Protein AF-A0A060C3B7-F1 (afdb_monomer)

Radius of gyration: 15.23 Å; Cα contacts (8 Å, |Δi|>4): 69; chains: 1; bounding box: 36×21×40 Å

Foldseek 3Di:
DDDDAADDPDDDDPDDADPVNVCVVVVHDDDDQPLADQPDPDGDVVSVVVLVVRVVVDPDDDQDFFHHNVQRPPPDDHPDPDGDPSSVSRVD

Sequence (92 aa):
MRYQGAGSSLINPPKAVTPKDAFDNRGIYYTYERGFRCFYSERDIKLEKAALSAAEKADTILFFGGLSDFEESEGFDREHMRMGEKSNLIAG

pLDDT: mean 88.82, std 7.72, range [58.81, 97.75]

Secondary structure (DSSP, 8-state):
---S-SSS-----S----HHHHHHHTT--------S-SS-SS--HHHHHHHHHHHTT-SS--------TTTT-TT---S--SPPHHHHHHH-

Mean predicted aligned error: 4.58 Å

Structure (mmCIF, N/CA/C/O backbone):
data_AF-A0A060C3B7-F1
#
_entry.id   AF-A0A060C3B7-F1
#
loop_
_atom_site.group_PDB
_atom_site.id
_atom_site.type_symbol
_atom_site.label_atom_id
_atom_site.label_alt_id
_atom_site.label_comp_id
_atom_site.label_asym_id
_atom_site.label_entity_id
_atom_site.label_seq_id
_atom_site.pdbx_PDB_ins_code
_atom_site.Cartn_x
_atom_site.Cartn_y
_atom_site.Cartn_z
_atom_site.occupancy
_atom_site.B_iso_or_equiv
_atom_site.auth_seq_id
_atom_site.auth_comp_id
_atom_site.auth_asym_id
_atom_site.auth_atom_id
_atom_site.pdbx_PDB_model_num
ATOM 1 N N . MET A 1 1 ? -2.102 1.596 -4.234 1.00 78.31 1 MET A N 1
ATOM 2 C CA . MET A 1 1 ? -2.079 0.184 -4.665 1.00 78.31 1 MET A CA 1
ATOM 3 C C . MET A 1 1 ? -1.841 0.165 -6.157 1.00 78.31 1 MET A C 1
ATOM 5 O O . MET A 1 1 ? -2.486 0.932 -6.864 1.00 78.31 1 MET A O 1
ATOM 9 N N . ARG A 1 2 ? -0.885 -0.637 -6.610 1.00 85.31 2 ARG A N 1
ATOM 10 C CA . ARG A 1 2 ? -0.569 -0.767 -8.028 1.00 85.31 2 ARG A CA 1
ATOM 11 C C . ARG A 1 2 ? -1.463 -1.850 -8.634 1.00 85.31 2 ARG A C 1
ATOM 13 O O . ARG A 1 2 ? -1.661 -2.885 -8.009 1.00 85.31 2 ARG A O 1
ATOM 20 N N . TYR A 1 3 ? -2.043 -1.570 -9.797 1.00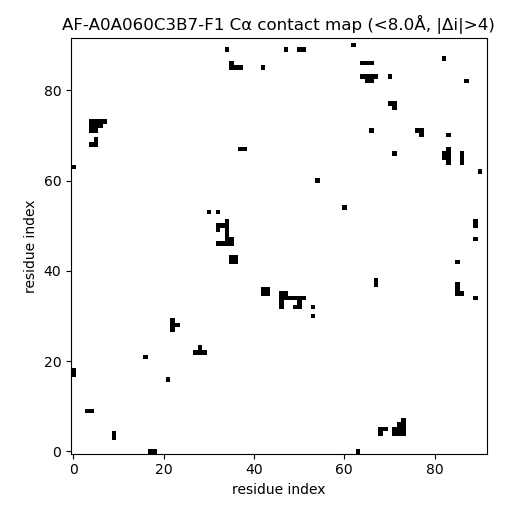 87.62 3 TYR A N 1
ATOM 21 C CA . TYR A 1 3 ? -2.926 -2.497 -10.521 1.00 87.62 3 TYR A CA 1
ATOM 22 C C . TYR A 1 3 ? -2.574 -2.616 -12.012 1.00 87.62 3 TYR A C 1
ATOM 24 O O . TYR A 1 3 ? -3.122 -3.475 -12.693 1.00 87.62 3 TYR A O 1
ATOM 32 N N . GLN A 1 4 ? -1.665 -1.772 -12.515 1.00 90.06 4 GLN A N 1
ATOM 33 C CA . GLN A 1 4 ? -1.087 -1.876 -13.856 1.00 90.06 4 GLN A CA 1
ATOM 34 C C . GLN A 1 4 ? 0.416 -2.162 -13.750 1.00 90.06 4 GLN A C 1
ATOM 36 O O . GL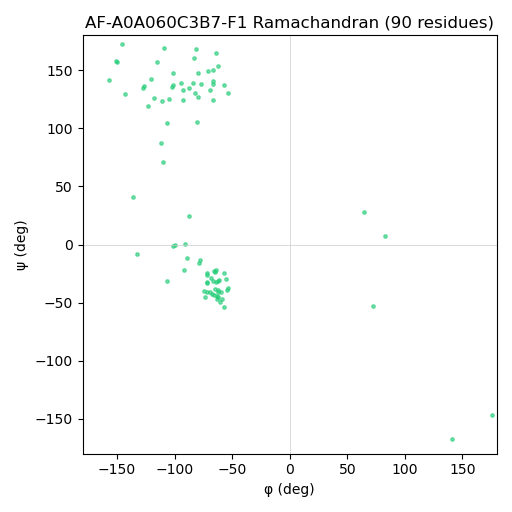N A 1 4 ? 1.049 -1.865 -12.729 1.00 90.06 4 GLN A O 1
ATOM 41 N N . GLY A 1 5 ? 0.976 -2.747 -14.808 1.00 84.94 5 GLY A N 1
ATOM 42 C CA . GLY A 1 5 ? 2.419 -2.911 -14.963 1.00 84.94 5 GLY A CA 1
ATOM 43 C C . GLY A 1 5 ? 3.145 -1.567 -15.061 1.00 84.94 5 GLY A C 1
ATOM 44 O O . GLY A 1 5 ? 2.521 -0.529 -15.283 1.00 84.94 5 GLY A O 1
ATOM 45 N N . ALA A 1 6 ? 4.463 -1.595 -14.887 1.00 81.88 6 ALA A N 1
ATOM 46 C CA . ALA A 1 6 ? 5.313 -0.456 -15.198 1.00 81.88 6 ALA A CA 1
ATOM 47 C C . ALA A 1 6 ? 5.661 -0.482 -16.691 1.00 81.88 6 ALA A C 1
ATOM 49 O O . ALA A 1 6 ? 5.925 -1.551 -17.235 1.00 81.88 6 ALA A O 1
ATOM 50 N N . GLY A 1 7 ? 5.656 0.676 -17.352 1.00 82.12 7 GLY A N 1
ATOM 51 C CA . GLY A 1 7 ? 6.026 0.771 -18.763 1.00 82.12 7 GLY A CA 1
ATOM 52 C C . GLY A 1 7 ? 5.165 1.737 -19.562 1.00 82.12 7 GLY A C 1
ATOM 53 O O . GLY A 1 7 ? 4.412 2.547 -19.019 1.00 82.12 7 GLY A O 1
ATOM 54 N N . SER A 1 8 ? 5.296 1.647 -20.881 1.00 82.31 8 SER A N 1
ATOM 55 C CA . SER A 1 8 ? 4.664 2.578 -21.825 1.00 82.31 8 SER A CA 1
ATOM 56 C C . SER A 1 8 ? 3.176 2.295 -22.073 1.00 82.31 8 SER A C 1
ATOM 58 O O . SER A 1 8 ? 2.446 3.167 -22.541 1.00 82.31 8 SER A O 1
ATOM 60 N N . SER A 1 9 ? 2.705 1.101 -21.707 1.00 85.38 9 SER A N 1
ATOM 61 C CA . SER A 1 9 ? 1.350 0.605 -21.990 1.00 85.38 9 SER A CA 1
ATOM 62 C C . SER A 1 9 ? 0.297 0.988 -20.935 1.00 85.38 9 SER A C 1
ATOM 64 O O . SER A 1 9 ? -0.703 0.289 -20.772 1.00 85.38 9 SER A O 1
ATOM 66 N N . LEU A 1 10 ? 0.509 2.077 -20.189 1.00 87.88 10 LEU A N 1
ATOM 67 C CA . LEU A 1 10 ? -0.446 2.536 -19.178 1.00 87.88 10 LEU A CA 1
ATOM 68 C C . LEU A 1 10 ? -1.747 3.017 -19.832 1.00 87.88 10 LEU A C 1
ATOM 70 O O . LEU A 1 10 ? -1.754 3.927 -20.661 1.00 87.88 10 LEU A O 1
ATOM 74 N N . ILE A 1 11 ? -2.868 2.439 -19.405 1.00 91.88 11 ILE A N 1
ATOM 75 C CA . ILE A 1 11 ? -4.204 2.848 -19.841 1.00 91.88 11 ILE A CA 1
ATOM 76 C C . ILE A 1 11 ? -4.763 3.847 -18.830 1.00 91.88 11 ILE A C 1
ATOM 78 O O . ILE A 1 11 ? -4.646 3.645 -17.621 1.00 91.88 11 ILE A O 1
ATOM 82 N N . ASN A 1 12 ? -5.420 4.904 -19.308 1.00 90.50 12 ASN A N 1
ATOM 83 C CA . ASN A 1 12 ? -6.189 5.798 -18.446 1.00 90.50 12 ASN A CA 1
ATOM 84 C C . ASN A 1 12 ? -7.562 5.169 -18.144 1.00 90.50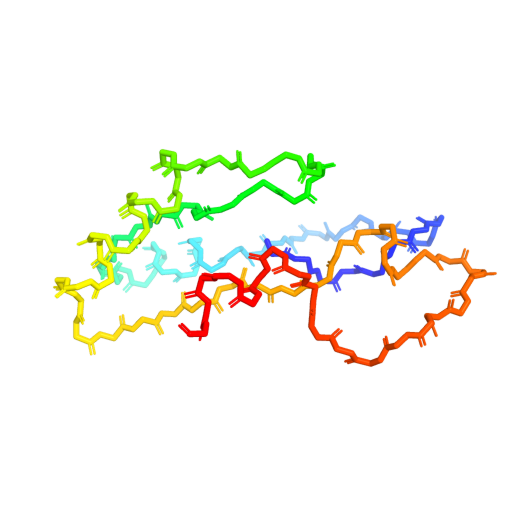 12 ASN A C 1
ATOM 86 O O . ASN A 1 12 ? -8.413 5.140 -19.040 1.00 90.50 12 ASN A O 1
ATOM 90 N N . PRO A 1 13 ? -7.808 4.630 -16.936 1.00 91.56 13 PRO A N 1
ATOM 91 C CA . PRO A 1 13 ? -9.088 4.007 -16.645 1.00 91.56 13 PRO A CA 1
ATOM 92 C C . PRO A 1 13 ? -10.193 5.072 -16.529 1.00 91.56 13 PRO A C 1
ATOM 94 O O . PRO A 1 13 ? -9.948 6.169 -16.027 1.00 91.56 13 PRO A O 1
ATOM 97 N N . PRO A 1 14 ? -11.449 4.744 -16.873 1.00 93.00 14 PRO A N 1
ATOM 98 C CA . PRO A 1 14 ? -12.576 5.648 -16.636 1.00 93.00 14 PRO A CA 1
ATOM 99 C C . PRO A 1 14 ? -12.853 5.863 -15.137 1.00 93.00 14 PRO A C 1
ATOM 101 O O . PRO A 1 14 ? -13.460 6.859 -14.752 1.00 93.00 14 PRO A O 1
ATOM 104 N N . LYS A 1 15 ? -12.426 4.921 -14.282 1.00 93.25 15 LYS A N 1
ATOM 105 C CA . LYS A 1 15 ? -12.499 5.008 -12.821 1.00 93.25 15 LYS A CA 1
ATOM 106 C C . LYS A 1 15 ? -11.461 4.086 -12.182 1.00 93.25 15 LYS A C 1
ATOM 108 O O . LYS A 1 15 ? -11.293 2.953 -12.622 1.00 93.25 15 LYS A O 1
ATOM 113 N N . ALA A 1 16 ? -10.839 4.544 -11.100 1.00 92.44 16 ALA A N 1
ATOM 114 C CA . ALA A 1 16 ? -10.042 3.718 -10.198 1.00 92.44 16 ALA A CA 1
ATOM 115 C C . ALA A 1 16 ? -10.640 3.796 -8.786 1.00 92.44 16 ALA A C 1
ATOM 117 O O . ALA A 1 16 ? -11.139 4.844 -8.383 1.00 92.44 16 ALA A O 1
ATOM 118 N N . VAL A 1 17 ? -10.624 2.681 -8.054 1.00 94.12 17 VAL A N 1
ATOM 119 C CA . VAL A 1 17 ? -11.102 2.598 -6.667 1.00 94.12 17 VAL A CA 1
ATOM 120 C C . VAL A 1 17 ? -9.960 2.074 -5.818 1.00 94.12 17 VAL A C 1
ATOM 122 O O . VAL A 1 17 ? -9.461 0.973 -6.050 1.00 94.12 17 VAL A O 1
ATOM 125 N N . THR A 1 18 ? -9.529 2.864 -4.844 1.00 94.50 18 THR A N 1
ATOM 126 C CA . THR A 1 18 ? -8.534 2.426 -3.867 1.00 94.50 18 THR A CA 1
ATOM 127 C C . THR A 1 18 ? -9.203 1.644 -2.731 1.00 94.50 18 THR A C 1
ATOM 129 O O . THR A 1 18 ? -10.407 1.789 -2.508 1.00 94.50 18 THR A O 1
ATOM 132 N N . PRO A 1 19 ? -8.452 0.838 -1.955 1.00 94.12 19 PRO A N 1
ATOM 133 C CA . PRO A 1 19 ? -8.984 0.232 -0.733 1.00 94.12 19 PRO A CA 1
ATOM 134 C C . PRO A 1 19 ? -9.581 1.265 0.232 1.00 94.12 19 PRO A C 1
ATOM 136 O O . PRO A 1 19 ? -10.632 1.015 0.814 1.00 94.12 19 PRO A O 1
ATOM 139 N N . LYS A 1 20 ? -8.959 2.451 0.323 1.00 94.81 20 LYS A N 1
ATOM 140 C CA . 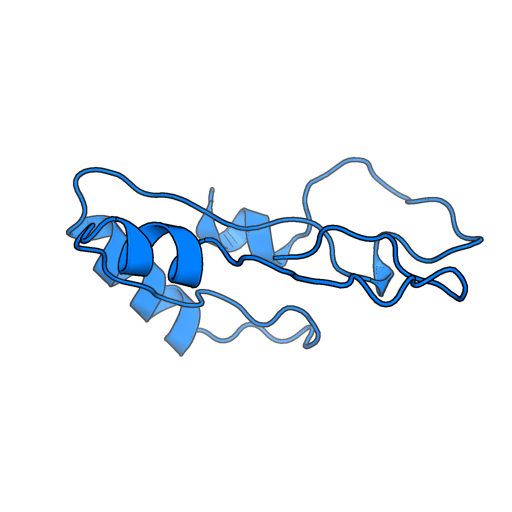LYS A 1 20 ? -9.465 3.590 1.096 1.00 94.81 20 LYS A CA 1
ATOM 141 C C . LYS A 1 20 ? -10.871 3.987 0.633 1.00 94.81 20 LYS A C 1
ATOM 143 O O . LYS A 1 20 ? -11.798 3.987 1.434 1.00 94.81 20 LYS A O 1
ATOM 148 N N . ASP A 1 21 ? -11.036 4.233 -0.669 1.00 96.12 21 ASP A N 1
ATOM 149 C CA . ASP A 1 21 ? -12.334 4.598 -1.250 1.00 96.12 21 ASP A CA 1
ATOM 150 C C . ASP A 1 21 ? -13.374 3.497 -1.015 1.00 96.12 21 ASP A C 1
ATOM 152 O O . ASP A 1 21 ? -14.533 3.773 -0.719 1.00 96.12 21 ASP A O 1
ATOM 156 N N . ALA A 1 22 ? -12.978 2.229 -1.148 1.00 96.44 22 ALA A N 1
ATOM 157 C CA . ALA A 1 22 ? -13.871 1.097 -0.935 1.00 96.44 22 ALA A CA 1
ATOM 158 C C . ALA A 1 22 ? -14.354 0.997 0.522 1.00 96.44 22 ALA A C 1
ATOM 160 O O . ALA A 1 22 ? -15.517 0.663 0.750 1.00 96.44 22 ALA A O 1
ATOM 161 N N . PHE A 1 23 ? -13.483 1.279 1.495 1.00 96.75 23 PHE A N 1
ATOM 162 C CA . PHE A 1 23 ? -13.821 1.238 2.919 1.00 96.75 23 PHE A CA 1
ATOM 163 C C . PHE A 1 23 ? -14.687 2.425 3.320 1.00 96.75 23 PHE A C 1
ATOM 165 O O . PHE A 1 23 ? -15.731 2.222 3.941 1.00 96.75 23 PHE A O 1
ATOM 172 N N . ASP A 1 24 ? -14.319 3.627 2.877 1.00 96.88 24 ASP A N 1
ATOM 173 C CA . ASP A 1 24 ? -15.084 4.847 3.133 1.00 96.88 24 ASP A CA 1
ATOM 174 C C . ASP A 1 24 ? -16.513 4.725 2.583 1.00 96.88 24 ASP A C 1
ATOM 176 O O . ASP A 1 24 ? -17.483 4.965 3.299 1.00 96.88 24 ASP A O 1
ATOM 180 N N . ASN A 1 25 ? -16.665 4.251 1.339 1.00 97.69 25 ASN A N 1
ATOM 181 C CA . ASN A 1 25 ? -17.974 4.065 0.698 1.00 97.69 25 ASN A CA 1
ATOM 182 C C . ASN A 1 25 ? -18.860 3.021 1.395 1.00 97.69 25 ASN A C 1
ATOM 184 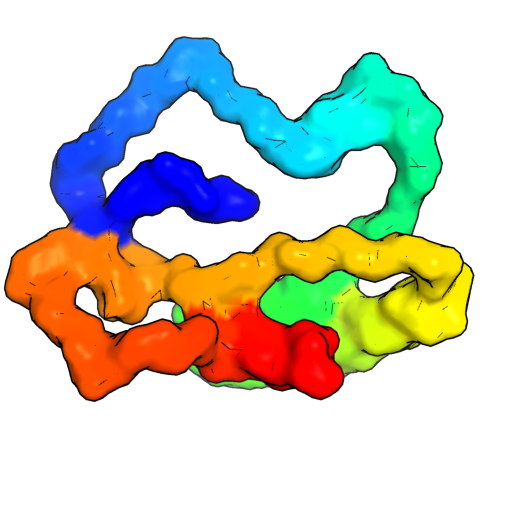O O . ASN A 1 25 ? -20.074 3.017 1.200 1.00 97.69 25 ASN A O 1
ATOM 188 N N . ARG A 1 26 ? -18.267 2.109 2.170 1.00 97.69 26 ARG A N 1
ATOM 189 C CA . ARG A 1 26 ? -18.983 1.078 2.934 1.00 97.69 26 ARG A CA 1
ATOM 190 C C . ARG A 1 26 ? -19.159 1.444 4.408 1.00 97.69 26 ARG A C 1
ATOM 192 O O . ARG A 1 26 ? -19.743 0.651 5.140 1.00 97.69 26 ARG A O 1
ATOM 199 N N . GLY A 1 27 ? -18.662 2.603 4.847 1.00 97.75 27 GLY A N 1
ATOM 200 C CA . GLY A 1 27 ? -18.705 3.013 6.252 1.00 97.75 27 GLY A CA 1
ATOM 201 C C . GLY A 1 27 ? -17.882 2.111 7.176 1.00 97.75 27 GLY A C 1
ATOM 202 O O . GLY A 1 27 ? -18.225 1.953 8.344 1.00 97.75 27 GLY A O 1
ATOM 203 N N . ILE A 1 28 ? -16.826 1.479 6.654 1.00 97.06 28 ILE A N 1
ATOM 204 C CA . ILE A 1 28 ? -15.925 0.642 7.451 1.00 97.06 28 ILE A CA 1
ATOM 205 C C . ILE A 1 28 ? -14.960 1.564 8.196 1.00 97.06 28 ILE A C 1
ATOM 207 O O . ILE A 1 28 ? -14.291 2.389 7.577 1.00 97.06 28 ILE A O 1
ATOM 211 N N . TYR A 1 29 ? -14.860 1.409 9.516 1.00 95.50 29 TYR A N 1
ATOM 212 C CA . TYR A 1 29 ? -13.862 2.107 10.325 1.00 95.50 29 TYR A CA 1
ATOM 213 C C . TYR A 1 29 ? -12.521 1.374 10.258 1.00 95.50 29 TYR A C 1
ATOM 215 O O . TYR A 1 29 ? -12.459 0.163 10.455 1.00 95.50 29 TYR A O 1
ATOM 223 N N . TYR A 1 30 ? -11.447 2.110 9.984 1.00 95.88 30 TYR A N 1
ATOM 224 C CA . TYR A 1 30 ? -10.088 1.579 9.911 1.00 95.88 30 TYR A CA 1
ATOM 225 C C . TYR A 1 30 ? -9.071 2.653 10.298 1.00 95.88 30 TYR A C 1
ATOM 227 O O . TYR A 1 30 ? -9.323 3.852 10.165 1.00 95.88 30 TYR A O 1
ATOM 235 N N . THR A 1 31 ? -7.893 2.203 10.718 1.00 96.69 31 THR A N 1
ATOM 236 C CA . THR A 1 31 ? -6.694 3.038 10.832 1.00 96.69 31 THR A CA 1
ATOM 237 C C . THR A 1 31 ? -5.810 2.761 9.626 1.00 96.69 31 THR A C 1
ATOM 239 O O . THR A 1 31 ? -5.647 1.609 9.225 1.00 96.69 31 THR A O 1
ATOM 242 N N . TYR A 1 32 ? -5.242 3.809 9.036 1.00 95.88 32 TYR A N 1
ATOM 243 C CA . TYR A 1 32 ? -4.315 3.680 7.920 1.00 95.88 32 TYR A CA 1
ATOM 244 C C . TYR A 1 32 ? -2.949 4.230 8.301 1.00 95.88 32 TYR A C 1
ATOM 246 O O . TYR A 1 32 ? -2.827 5.397 8.662 1.00 95.88 32 TYR A O 1
ATOM 254 N N . GLU A 1 33 ? -1.929 3.398 8.126 1.00 96.19 33 GLU A N 1
ATOM 255 C CA . GLU A 1 33 ? -0.530 3.783 8.236 1.00 96.19 33 GLU A CA 1
ATOM 256 C C . GLU A 1 33 ? 0.210 3.372 6.971 1.00 96.19 33 GLU A C 1
ATOM 258 O O . GLU A 1 33 ? 0.019 2.275 6.445 1.00 96.19 33 GLU A O 1
ATOM 263 N N . ARG A 1 34 ? 1.065 4.261 6.457 1.00 93.25 34 ARG A N 1
ATOM 264 C CA . ARG A 1 34 ? 1.744 4.021 5.175 1.00 93.25 34 ARG A CA 1
ATOM 265 C C . ARG A 1 34 ? 2.827 2.944 5.274 1.00 93.25 34 ARG A C 1
ATOM 267 O O . ARG A 1 34 ? 3.087 2.253 4.294 1.00 93.25 34 ARG A O 1
ATOM 274 N N . GLY A 1 35 ? 3.496 2.849 6.422 1.00 93.06 35 GLY A N 1
ATOM 275 C CA . GLY A 1 35 ? 4.569 1.888 6.686 1.00 93.06 35 GLY A CA 1
ATOM 276 C C . GLY A 1 35 ? 5.896 2.177 5.975 1.00 93.06 35 GLY A C 1
ATOM 277 O O . GLY A 1 35 ? 6.924 2.270 6.632 1.00 93.06 35 GLY A O 1
ATOM 278 N N . PHE A 1 36 ? 5.903 2.365 4.652 1.00 90.25 36 PHE A N 1
ATOM 279 C CA . PHE A 1 36 ? 7.130 2.539 3.861 1.00 90.25 36 PHE A CA 1
ATOM 280 C C . PHE A 1 36 ? 6.957 3.495 2.668 1.00 90.25 36 PHE A C 1
ATOM 282 O O . PHE A 1 36 ? 5.864 3.959 2.342 1.00 90.25 36 PHE A O 1
ATOM 289 N N . ARG A 1 37 ? 8.067 3.825 1.995 1.00 88.50 37 ARG A N 1
ATOM 290 C CA . ARG A 1 37 ? 8.084 4.616 0.754 1.00 88.50 37 ARG A CA 1
ATOM 291 C C . ARG A 1 37 ? 8.362 3.708 -0.443 1.00 88.50 37 ARG A C 1
ATOM 293 O O . ARG A 1 37 ? 9.395 3.052 -0.479 1.00 88.50 37 ARG A O 1
ATOM 300 N N . CYS A 1 38 ? 7.499 3.718 -1.461 1.00 78.38 38 CYS A N 1
ATOM 301 C CA . CYS A 1 38 ? 7.687 2.847 -2.629 1.00 78.38 38 CYS A CA 1
ATOM 302 C C . CYS A 1 38 ? 8.935 3.204 -3.455 1.00 78.38 38 CYS A C 1
ATOM 304 O O . CYS A 1 38 ? 9.694 2.311 -3.816 1.00 78.38 38 CYS A O 1
ATOM 306 N N . PHE A 1 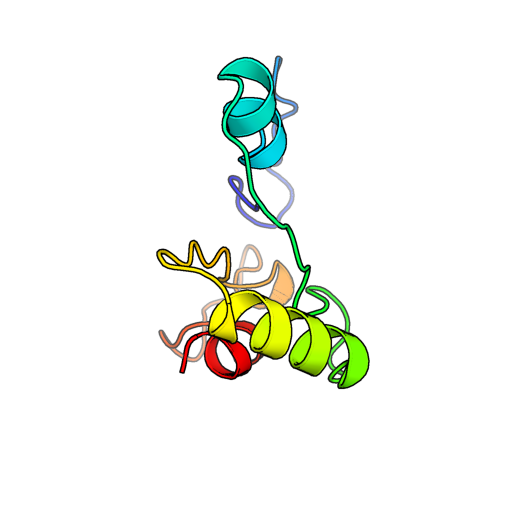39 ? 9.192 4.494 -3.698 1.00 74.38 39 PHE A N 1
ATOM 307 C CA . PHE A 1 39 ? 10.235 4.939 -4.639 1.00 74.38 39 PHE A CA 1
ATOM 308 C C . PHE A 1 39 ? 11.614 5.200 -4.020 1.00 74.38 39 PHE A C 1
ATOM 310 O O . PHE A 1 39 ? 12.613 5.148 -4.725 1.00 74.38 39 PHE A O 1
ATOM 317 N N . TYR A 1 40 ? 11.697 5.455 -2.714 1.00 76.56 40 TYR A N 1
ATOM 318 C CA . TYR A 1 40 ? 12.970 5.760 -2.049 1.00 76.56 40 TYR A CA 1
ATOM 319 C C . TYR A 1 40 ? 13.589 4.482 -1.490 1.00 76.56 40 TYR A C 1
ATOM 321 O O . TYR A 1 40 ? 12.875 3.694 -0.870 1.00 76.56 40 TYR A O 1
ATOM 329 N N . SER A 1 41 ? 14.881 4.252 -1.731 1.00 72.12 41 SER A N 1
ATOM 330 C CA . SER A 1 41 ? 15.624 3.102 -1.189 1.00 72.12 41 SER A CA 1
ATOM 331 C C . SER A 1 41 ? 15.803 3.190 0.328 1.00 72.12 41 SER A C 1
ATOM 333 O O . SER A 1 41 ? 15.852 2.170 1.007 1.00 72.12 41 SER A O 1
ATOM 335 N N . GLU A 1 42 ? 15.854 4.408 0.863 1.00 84.81 42 GLU A N 1
ATOM 336 C CA . GLU A 1 42 ? 16.018 4.668 2.288 1.00 84.81 42 GLU A CA 1
ATOM 337 C C . GLU A 1 42 ? 14.781 4.259 3.095 1.00 84.81 42 GLU A C 1
ATOM 339 O O . GLU A 1 42 ? 13.640 4.617 2.777 1.00 84.81 42 GLU A O 1
ATOM 344 N N . ARG A 1 43 ? 15.033 3.541 4.193 1.00 86.94 43 ARG A N 1
ATOM 345 C CA . ARG A 1 43 ? 14.025 3.221 5.203 1.00 86.94 43 ARG A CA 1
ATOM 346 C C . ARG A 1 43 ? 13.564 4.482 5.919 1.00 86.94 43 ARG A C 1
ATOM 348 O O . ARG A 1 43 ? 14.365 5.340 6.282 1.00 86.94 43 ARG A O 1
ATOM 355 N N . ASP A 1 44 ? 12.269 4.549 6.195 1.00 92.25 44 ASP A N 1
ATOM 356 C CA . ASP A 1 44 ? 11.672 5.622 6.983 1.00 92.25 44 ASP A CA 1
ATOM 357 C C . ASP A 1 44 ? 11.188 5.046 8.315 1.00 92.25 44 ASP A C 1
ATOM 359 O O . ASP A 1 44 ? 10.041 4.629 8.463 1.00 92.25 44 ASP A O 1
ATOM 363 N N . ILE A 1 45 ? 12.096 5.020 9.294 1.00 93.00 45 ILE A N 1
ATOM 364 C CA . ILE A 1 45 ? 11.873 4.408 10.614 1.00 93.00 45 ILE A CA 1
ATOM 365 C C . ILE A 1 45 ? 10.627 4.984 11.304 1.00 93.00 45 ILE A C 1
ATOM 367 O O . ILE A 1 45 ? 9.978 4.298 12.092 1.00 93.00 45 ILE A O 1
ATOM 371 N N . LYS A 1 46 ? 10.272 6.247 11.028 1.00 95.38 46 LYS A N 1
ATOM 372 C CA . LYS A 1 46 ? 9.072 6.863 11.607 1.00 95.38 46 LYS A CA 1
ATOM 373 C C . LYS A 1 46 ? 7.801 6.215 11.063 1.00 95.38 46 LYS A C 1
ATOM 375 O O . LYS A 1 46 ? 6.896 5.944 11.844 1.00 95.38 46 LYS A O 1
ATOM 380 N N . LEU A 1 47 ? 7.749 5.946 9.758 1.00 94.88 47 LEU A N 1
ATOM 381 C CA . LEU A 1 47 ? 6.608 5.276 9.131 1.00 94.88 47 LEU A CA 1
ATOM 382 C C . LEU A 1 47 ? 6.505 3.814 9.560 1.00 9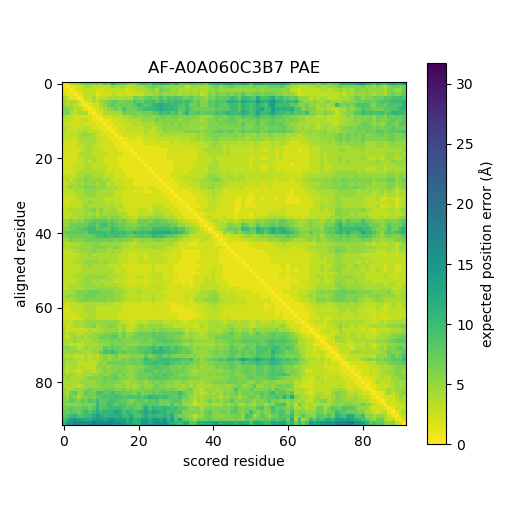4.88 47 LEU A C 1
ATOM 384 O O . LEU A 1 47 ? 5.404 3.350 9.841 1.00 94.88 47 LEU A O 1
ATOM 388 N N . GLU A 1 48 ? 7.639 3.119 9.657 1.00 94.06 48 GLU A N 1
ATOM 389 C CA . GLU A 1 48 ? 7.681 1.730 10.121 1.00 94.06 48 GLU A CA 1
ATOM 390 C C . GLU A 1 48 ? 7.135 1.626 11.551 1.00 94.06 48 GLU A C 1
ATOM 392 O O . GLU A 1 48 ? 6.223 0.848 11.816 1.00 94.06 48 GLU A O 1
ATOM 397 N N . LYS A 1 49 ? 7.619 2.474 12.471 1.00 95.25 49 LYS A N 1
ATOM 398 C CA . LYS A 1 49 ? 7.144 2.492 13.863 1.00 95.25 49 LYS A CA 1
ATOM 399 C C . LYS A 1 49 ? 5.666 2.856 13.986 1.00 95.25 49 LYS A C 1
ATOM 4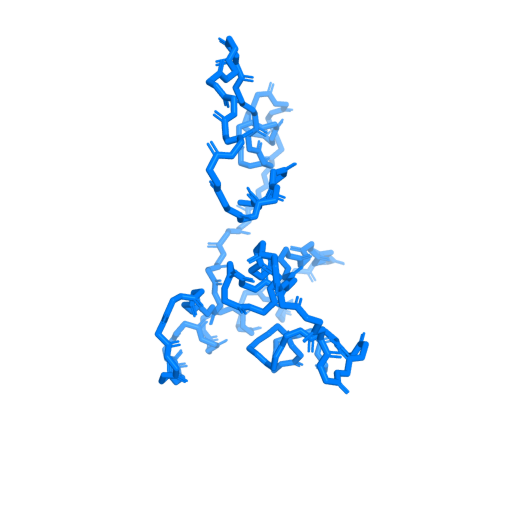01 O O . LYS A 1 49 ? 4.981 2.277 14.825 1.00 95.25 49 LYS A O 1
ATOM 406 N N . ALA A 1 50 ? 5.180 3.803 13.184 1.00 96.44 50 ALA A N 1
ATOM 407 C CA . ALA A 1 50 ? 3.766 4.172 13.188 1.00 96.44 50 ALA A CA 1
ATOM 408 C C . ALA A 1 50 ? 2.887 2.991 12.749 1.00 96.44 50 ALA A C 1
ATOM 410 O O . ALA A 1 50 ? 1.936 2.644 13.447 1.00 96.44 50 ALA A O 1
ATOM 411 N N . ALA A 1 51 ? 3.268 2.311 11.661 1.00 95.88 51 ALA A N 1
ATOM 412 C CA . ALA A 1 51 ? 2.560 1.132 11.172 1.00 95.88 51 ALA A CA 1
ATOM 413 C C . ALA A 1 51 ? 2.566 -0.019 12.186 1.00 95.88 51 ALA A C 1
ATOM 415 O O . ALA A 1 51 ? 1.511 -0.590 12.449 1.00 95.88 51 ALA A O 1
ATOM 416 N N . LEU A 1 52 ? 3.715 -0.311 12.803 1.00 95.00 52 LEU A N 1
ATOM 417 C CA . LEU A 1 52 ? 3.820 -1.351 13.829 1.00 95.00 52 LEU A CA 1
ATOM 418 C C . LEU A 1 52 ? 2.967 -1.022 15.064 1.00 95.00 52 LEU A C 1
ATOM 420 O O . LEU A 1 52 ? 2.216 -1.871 15.532 1.00 95.00 52 LEU A O 1
ATOM 424 N N . SER A 1 53 ? 2.992 0.224 15.548 1.00 96.12 53 SER A N 1
ATOM 425 C CA . SER A 1 53 ? 2.185 0.623 16.710 1.00 96.12 53 SER A CA 1
ATOM 426 C C . SER A 1 53 ? 0.675 0.604 16.435 1.00 96.12 53 SER A C 1
ATOM 428 O O . SER A 1 53 ? -0.118 0.353 17.344 1.00 96.12 53 SER A O 1
ATOM 430 N N . ALA A 1 54 ? 0.255 0.878 15.196 1.00 95.88 54 ALA A N 1
ATOM 431 C CA . ALA A 1 54 ? -1.139 0.727 14.790 1.00 95.88 54 ALA A CA 1
ATOM 432 C C . ALA A 1 54 ? -1.535 -0.754 14.679 1.00 95.88 54 ALA A C 1
ATOM 434 O O . ALA A 1 54 ? -2.617 -1.126 15.131 1.00 95.88 54 ALA A O 1
ATOM 435 N N . ALA A 1 55 ? -0.650 -1.591 14.130 1.00 94.88 55 ALA A N 1
ATOM 436 C CA . ALA A 1 55 ? -0.850 -3.030 13.999 1.00 94.88 55 ALA A CA 1
ATOM 437 C C . ALA A 1 55 ? -1.000 -3.727 15.360 1.00 94.88 55 ALA A C 1
ATOM 439 O O . ALA A 1 55 ? -1.898 -4.545 15.519 1.00 94.88 55 ALA A O 1
ATOM 440 N N . GLU A 1 56 ? -0.204 -3.342 16.364 1.00 95.56 56 GLU A N 1
ATOM 441 C CA . GLU A 1 56 ? -0.303 -3.861 17.741 1.00 95.56 56 GLU A CA 1
ATOM 442 C C . GLU A 1 56 ? -1.686 -3.655 18.383 1.00 95.56 56 GLU A C 1
ATOM 444 O O . GLU A 1 56 ? -2.055 -4.380 19.304 1.00 95.56 56 GLU A O 1
ATOM 449 N N . LYS A 1 57 ? -2.450 -2.656 17.924 1.00 95.31 57 LYS A N 1
ATOM 450 C CA . LYS A 1 57 ? -3.771 -2.300 18.466 1.00 95.31 57 LYS A CA 1
ATOM 451 C C . LYS A 1 57 ? -4.930 -2.816 17.613 1.00 95.31 57 LYS A C 1
ATOM 453 O O . LYS A 1 57 ? -6.079 -2.535 17.945 1.00 95.31 57 LYS A O 1
ATOM 458 N N . ALA A 1 58 ? -4.647 -3.480 16.495 1.00 95.00 58 ALA A N 1
ATOM 459 C CA . ALA A 1 58 ? -5.651 -3.894 15.527 1.00 95.00 58 ALA A CA 1
ATOM 460 C C . ALA A 1 58 ? -5.971 -5.387 15.666 1.00 95.00 58 ALA A C 1
ATOM 462 O O . ALA A 1 58 ? -5.070 -6.219 15.708 1.00 95.00 58 ALA A O 1
ATOM 463 N N . ASP A 1 59 ? -7.258 -5.738 15.636 1.00 96.06 59 ASP A N 1
ATOM 464 C CA . ASP A 1 59 ? -7.692 -7.144 15.604 1.00 96.06 59 ASP A CA 1
ATOM 465 C C . ASP A 1 59 ? -7.409 -7.809 14.248 1.00 96.06 59 ASP A C 1
ATOM 467 O O . ASP A 1 59 ? -7.300 -9.027 14.130 1.00 96.06 59 ASP A O 1
ATOM 471 N N . THR A 1 60 ? -7.350 -7.015 13.178 1.00 95.31 60 THR A N 1
ATOM 472 C CA . THR A 1 60 ? -7.120 -7.492 11.813 1.00 95.31 60 THR A CA 1
ATOM 473 C C . THR A 1 60 ? -6.254 -6.500 11.057 1.00 95.31 60 THR A C 1
ATOM 475 O O . THR A 1 60 ? -6.556 -5.308 11.002 1.00 95.31 60 THR A O 1
ATOM 478 N N . ILE A 1 61 ? -5.191 -7.010 10.436 1.00 95.94 61 ILE A N 1
ATOM 479 C CA . ILE A 1 61 ? -4.229 -6.214 9.676 1.00 95.94 61 ILE A CA 1
ATOM 480 C C . ILE A 1 61 ? -4.378 -6.548 8.193 1.00 95.94 61 ILE A C 1
ATOM 482 O O . ILE A 1 61 ? -4.237 -7.698 7.781 1.00 95.94 61 ILE A O 1
ATOM 486 N N . LEU A 1 62 ? -4.634 -5.522 7.381 1.00 94.44 62 LEU A N 1
ATOM 487 C CA . LEU A 1 62 ? -4.611 -5.617 5.924 1.00 94.44 62 LEU A CA 1
ATOM 488 C C . LEU A 1 62 ? -3.360 -4.922 5.398 1.00 94.44 62 LEU A C 1
ATOM 490 O O . LEU A 1 62 ? -3.280 -3.694 5.358 1.00 94.44 62 LEU A O 1
ATOM 494 N N . PHE A 1 63 ? -2.382 -5.726 4.996 1.00 93.56 63 PHE A N 1
ATOM 495 C CA . PHE A 1 63 ? -1.121 -5.235 4.469 1.00 93.56 63 PHE A CA 1
ATOM 496 C C . PHE A 1 63 ? -1.159 -5.122 2.939 1.00 93.56 63 PHE A C 1
ATOM 498 O O . PHE A 1 63 ? -1.405 -6.098 2.233 1.00 93.56 63 PHE A O 1
ATOM 505 N N . PHE A 1 64 ? -0.871 -3.925 2.423 1.00 91.50 64 PHE A N 1
ATOM 506 C CA . PHE A 1 64 ? -0.812 -3.637 0.987 1.00 91.50 64 PHE A CA 1
ATOM 507 C C . PHE A 1 64 ? 0.633 -3.386 0.539 1.00 91.50 64 PHE A C 1
ATOM 509 O O . PHE A 1 64 ? 1.009 -2.256 0.223 1.00 91.50 64 PHE A O 1
ATOM 516 N N . GLY A 1 65 ? 1.440 -4.445 0.513 1.00 89.81 65 GLY A N 1
ATOM 517 C CA . GLY A 1 65 ? 2.795 -4.424 -0.041 1.00 89.81 65 GLY A CA 1
ATOM 518 C C . GLY A 1 65 ? 2.914 -5.200 -1.347 1.00 89.81 65 GLY A C 1
ATOM 519 O O . GLY A 1 65 ? 2.020 -5.943 -1.744 1.00 89.81 65 GLY A O 1
ATOM 520 N N . GLY A 1 66 ? 4.047 -5.030 -2.014 1.00 88.38 66 GLY A N 1
ATOM 521 C CA . GLY A 1 66 ? 4.358 -5.704 -3.266 1.00 88.38 66 GLY A CA 1
ATOM 522 C C . GLY A 1 66 ? 5.682 -5.222 -3.842 1.00 88.38 66 GLY A C 1
ATOM 523 O O . GLY A 1 66 ? 6.604 -4.886 -3.095 1.00 88.38 66 GLY A O 1
ATOM 524 N N . LEU A 1 67 ? 5.746 -5.198 -5.169 1.00 87.19 67 LEU A N 1
ATOM 525 C CA . LEU A 1 67 ? 6.907 -4.796 -5.957 1.00 87.19 67 LEU A CA 1
ATOM 526 C C . LEU A 1 67 ? 6.734 -3.365 -6.480 1.00 87.19 67 LEU A C 1
ATOM 528 O O . LEU A 1 67 ? 5.622 -2.908 -6.765 1.00 87.19 67 LEU A O 1
ATOM 532 N N . SER A 1 68 ? 7.845 -2.650 -6.596 1.00 84.19 68 SER A N 1
ATOM 533 C CA . SER A 1 68 ? 7.925 -1.326 -7.210 1.00 84.19 68 SER A CA 1
ATOM 534 C C . SER A 1 68 ? 8.002 -1.406 -8.737 1.00 84.19 68 SER A C 1
ATOM 536 O O . SER A 1 68 ? 8.230 -2.471 -9.306 1.00 84.19 68 SER A O 1
ATOM 538 N N . ASP A 1 69 ? 7.828 -0.263 -9.402 1.00 79.81 69 ASP A N 1
ATOM 539 C CA . ASP A 1 69 ? 7.900 -0.171 -10.866 1.00 79.81 69 ASP A CA 1
ATOM 540 C C . ASP A 1 69 ? 9.281 -0.565 -11.414 1.00 79.81 69 ASP A C 1
ATOM 542 O O . ASP A 1 69 ? 9.378 -1.119 -12.502 1.00 79.81 69 ASP A O 1
ATOM 546 N N . PHE A 1 70 ? 10.345 -0.333 -10.639 1.00 78.75 70 PHE A N 1
ATOM 547 C CA . PHE A 1 70 ? 11.707 -0.734 -11.002 1.00 78.75 70 PHE A CA 1
ATOM 548 C C . PHE A 1 70 ? 11.918 -2.247 -10.914 1.00 78.75 70 PHE A C 1
ATOM 550 O O . PHE A 1 70 ? 12.683 -2.806 -11.690 1.00 78.75 70 PHE A O 1
ATOM 557 N N . GLU A 1 71 ? 11.232 -2.914 -9.984 1.00 82.06 71 GLU A N 1
ATOM 558 C CA . GLU A 1 71 ? 11.329 -4.365 -9.794 1.00 82.06 71 GLU A CA 1
ATOM 559 C C . GLU A 1 71 ? 10.534 -5.153 -10.844 1.00 82.06 71 GLU A C 1
ATOM 561 O O . GLU A 1 71 ? 10.701 -6.362 -10.948 1.00 82.06 71 GLU A O 1
ATOM 566 N N . GLU A 1 72 ? 9.662 -4.494 -11.607 1.00 83.56 72 GLU A N 1
ATOM 567 C CA . GLU A 1 72 ? 8.837 -5.104 -12.658 1.00 83.56 72 GLU A CA 1
ATOM 568 C C . GLU A 1 72 ? 8.828 -4.237 -13.924 1.00 83.56 72 GLU A C 1
ATOM 570 O O . GLU A 1 72 ? 7.786 -4.036 -14.552 1.00 83.56 72 GLU A O 1
ATOM 575 N N . SER A 1 73 ? 9.991 -3.682 -14.271 1.00 83.88 73 SER A N 1
ATOM 576 C CA . SER A 1 73 ? 10.129 -2.823 -15.444 1.00 83.88 73 SER A CA 1
ATOM 577 C C . SER A 1 73 ? 9.913 -3.605 -16.739 1.00 83.88 73 SER A C 1
ATOM 579 O O . SER A 1 73 ? 10.451 -4.695 -16.929 1.00 83.88 73 SER A O 1
ATOM 581 N N . GLU A 1 74 ? 9.189 -2.997 -17.678 1.00 86.62 74 GLU A N 1
ATOM 582 C CA . GLU A 1 74 ? 9.039 -3.499 -19.044 1.00 86.62 74 GLU A CA 1
ATOM 583 C C . GLU A 1 74 ? 10.413 -3.752 -19.689 1.00 86.62 74 GLU A C 1
ATOM 585 O O . GLU A 1 74 ? 11.292 -2.888 -19.655 1.00 86.62 74 GLU A O 1
ATOM 590 N N . GLY A 1 75 ? 10.592 -4.941 -20.271 1.00 87.12 75 GLY A N 1
ATOM 591 C CA . GLY A 1 75 ? 11.816 -5.326 -20.981 1.00 87.12 75 GLY A CA 1
ATOM 592 C C . GLY A 1 75 ? 12.968 -5.828 -20.104 1.00 87.12 75 GLY A C 1
ATOM 593 O O . GLY A 1 75 ? 14.051 -6.058 -20.639 1.00 87.12 75 GLY A O 1
ATOM 594 N N . PHE A 1 76 ? 12.754 -6.022 -18.798 1.00 85.94 76 PHE A N 1
ATOM 595 C CA . PHE A 1 76 ? 13.757 -6.575 -17.886 1.00 85.94 76 PHE A CA 1
ATOM 596 C C . PHE A 1 76 ? 13.205 -7.765 -17.101 1.00 85.94 76 PHE A C 1
ATOM 598 O O . PHE A 1 76 ? 12.110 -7.705 -16.542 1.00 85.94 76 PHE A O 1
ATOM 605 N N . ASP A 1 77 ? 13.995 -8.836 -17.024 1.00 89.88 77 ASP A N 1
ATOM 606 C CA . ASP A 1 77 ? 13.689 -9.977 -16.168 1.00 89.88 77 ASP A CA 1
ATOM 607 C C . ASP A 1 77 ? 14.064 -9.686 -14.713 1.00 89.88 77 ASP A C 1
ATOM 609 O O . ASP A 1 77 ? 15.043 -9.001 -14.409 1.00 89.88 77 ASP A O 1
ATOM 613 N N . ARG A 1 78 ? 13.292 -10.259 -13.791 1.00 90.38 78 ARG A N 1
ATOM 614 C CA . ARG A 1 78 ? 13.586 -10.198 -12.359 1.00 90.38 78 ARG A CA 1
ATOM 615 C C . ARG A 1 78 ? 14.694 -11.178 -12.000 1.00 90.38 78 ARG A C 1
ATOM 617 O O . ARG A 1 78 ? 14.638 -12.344 -12.374 1.00 90.38 78 ARG A O 1
ATOM 624 N N . GLU A 1 79 ? 15.621 -10.745 -11.151 1.00 89.25 79 GLU A N 1
ATOM 625 C CA . GLU A 1 79 ? 16.676 -11.619 -10.615 1.00 89.25 79 GLU A CA 1
ATOM 626 C C . GLU A 1 79 ? 16.146 -12.636 -9.589 1.00 89.25 79 GLU A C 1
ATOM 628 O O . GLU A 1 79 ? 16.748 -13.688 -9.369 1.00 89.25 79 GLU A O 1
ATOM 633 N N . HIS A 1 80 ? 15.016 -12.337 -8.937 1.00 89.69 80 HIS A N 1
ATOM 634 C CA . HIS A 1 80 ? 14.415 -13.202 -7.926 1.00 89.69 80 HIS A CA 1
ATOM 635 C C . HIS A 1 80 ? 12.889 -13.072 -7.846 1.00 89.69 80 HIS A C 1
ATOM 637 O O . HIS A 1 80 ? 12.309 -12.022 -8.116 1.00 89.69 80 HIS A O 1
ATOM 643 N N . MET A 1 81 ? 12.236 -14.112 -7.321 1.00 88.81 81 MET A N 1
ATOM 644 C CA . MET A 1 81 ? 10.777 -14.153 -7.122 1.00 88.81 81 MET A CA 1
ATOM 645 C C . MET A 1 81 ? 10.304 -13.640 -5.753 1.00 88.81 81 MET A C 1
ATOM 647 O O . MET A 1 81 ? 9.107 -13.639 -5.478 1.00 88.81 81 MET A O 1
ATOM 651 N N . ARG A 1 82 ? 11.221 -13.208 -4.876 1.00 89.06 82 ARG A N 1
ATOM 652 C CA . ARG A 1 82 ? 10.883 -12.695 -3.536 1.00 89.06 82 ARG A CA 1
ATOM 653 C C . ARG A 1 82 ? 10.008 -11.442 -3.625 1.00 89.06 82 ARG A C 1
ATOM 655 O O . ARG A 1 82 ? 10.072 -10.703 -4.607 1.00 89.06 82 ARG A O 1
ATOM 662 N N . MET A 1 83 ? 9.208 -11.202 -2.593 1.00 84.62 83 MET A N 1
ATOM 663 C CA . MET A 1 83 ? 8.482 -9.944 -2.425 1.00 84.62 83 MET A CA 1
ATOM 664 C C . MET A 1 83 ? 9.476 -8.797 -2.183 1.00 84.62 83 MET A C 1
ATOM 666 O O . MET A 1 83 ? 10.559 -9.033 -1.642 1.00 84.62 83 MET A O 1
ATOM 670 N N . GLY A 1 84 ? 9.115 -7.581 -2.603 1.00 83.00 84 GLY A N 1
ATOM 671 C CA . GLY A 1 84 ? 10.003 -6.424 -2.523 1.00 83.00 84 GLY A CA 1
ATOM 672 C C . GLY A 1 84 ? 10.467 -6.163 -1.095 1.00 83.00 84 GLY A C 1
ATOM 673 O O . GLY A 1 84 ? 9.678 -6.248 -0.150 1.00 83.00 84 GLY A O 1
ATOM 674 N N . GLU A 1 85 ? 11.752 -5.851 -0.928 1.00 80.69 85 GLU A N 1
ATOM 675 C CA . GLU A 1 85 ? 12.419 -5.847 0.382 1.00 80.69 85 GLU A CA 1
ATOM 676 C C . GLU A 1 85 ? 11.706 -4.969 1.417 1.00 80.69 85 GLU A C 1
ATOM 678 O O . GLU A 1 85 ? 11.529 -5.362 2.568 1.00 80.69 85 GLU A O 1
ATOM 683 N N . LYS A 1 86 ? 11.207 -3.808 0.983 1.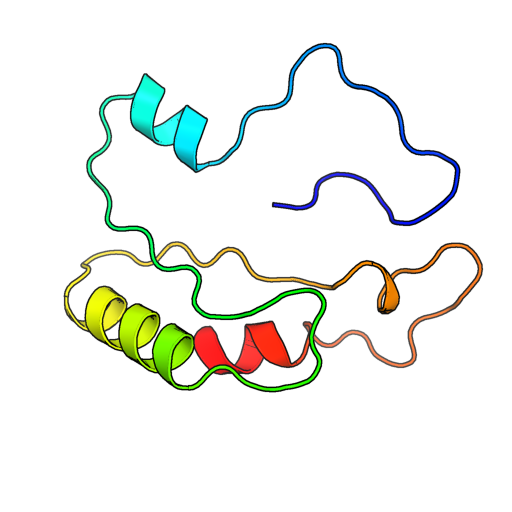00 78.12 86 LYS A N 1
ATOM 684 C CA . LYS A 1 86 ? 10.485 -2.847 1.831 1.00 78.12 86 LYS A CA 1
ATOM 685 C C . LYS A 1 86 ? 9.181 -3.415 2.379 1.00 78.12 86 LYS A C 1
ATOM 687 O O . LYS A 1 86 ? 8.777 -3.066 3.482 1.00 78.12 86 LYS A O 1
ATOM 692 N N . SER A 1 87 ? 8.532 -4.283 1.607 1.00 76.19 87 SER A N 1
ATOM 693 C CA . SER A 1 87 ? 7.290 -4.925 2.019 1.00 76.19 87 SER A CA 1
ATOM 694 C C . SER A 1 87 ? 7.548 -6.017 3.060 1.00 76.19 87 SER A C 1
ATOM 696 O O . SER A 1 87 ? 6.820 -6.101 4.047 1.00 76.19 87 SER A O 1
ATOM 698 N N . ASN A 1 88 ? 8.621 -6.797 2.888 1.00 75.19 88 ASN A N 1
ATOM 699 C CA . ASN A 1 88 ? 9.002 -7.852 3.837 1.00 75.19 88 ASN A CA 1
ATOM 700 C C . ASN A 1 88 ? 9.333 -7.298 5.226 1.00 75.19 88 ASN A C 1
ATOM 702 O O . ASN A 1 88 ? 9.084 -7.968 6.218 1.00 75.19 88 ASN A O 1
ATOM 706 N N . LEU A 1 89 ? 9.864 -6.075 5.307 1.00 71.69 89 LEU A N 1
ATOM 707 C CA . LEU A 1 89 ? 10.213 -5.440 6.583 1.00 71.69 89 LEU A CA 1
ATOM 708 C C . LEU A 1 89 ? 9.007 -5.160 7.490 1.00 71.69 89 LEU A C 1
ATOM 710 O O . LEU A 1 89 ? 9.195 -5.008 8.692 1.00 71.69 89 LEU A O 1
ATOM 714 N N . ILE A 1 90 ? 7.802 -5.043 6.926 1.00 75.50 90 ILE A N 1
ATOM 715 C CA . ILE A 1 90 ? 6.585 -4.719 7.687 1.00 75.50 90 ILE A CA 1
ATOM 716 C C . ILE A 1 90 ? 5.670 -5.933 7.838 1.00 75.50 90 ILE A C 1
ATOM 718 O O . ILE A 1 90 ? 4.959 -6.035 8.830 1.00 75.50 90 ILE A O 1
ATOM 722 N N . ALA A 1 91 ? 5.662 -6.831 6.852 1.00 71.00 91 ALA A N 1
ATOM 723 C CA . ALA A 1 91 ? 4.806 -8.014 6.863 1.00 71.00 91 ALA A CA 1
ATOM 724 C C . ALA A 1 91 ? 5.433 -9.250 7.532 1.00 71.00 91 ALA A C 1
ATOM 726 O O . ALA A 1 91 ? 4.729 -10.247 7.697 1.00 71.00 91 ALA A O 1
ATOM 727 N N . GLY A 1 92 ? 6.739 -9.215 7.816 1.00 58.81 92 GLY A N 1
ATOM 728 C CA . GLY A 1 92 ? 7.497 -10.315 8.420 1.00 58.81 92 GLY A CA 1
ATOM 729 C C . GLY A 1 92 ? 7.522 -10.318 9.941 1.00 58.81 92 GLY A C 1
ATOM 730 O O . GLY A 1 92 ? 7.031 -9.350 10.561 1.00 58.81 92 GLY A O 1
#

Solvent-accessible surface area (backbone atoms only — not comparable to full-atom values): 6319 Å² total; per-residue (Å²): 136,87,90,71,80,37,64,91,84,69,77,87,67,99,73,86,80,50,73,66,56,57,32,57,77,67,70,54,89,80,88,87,62,79,33,65,59,82,86,52,91,68,84,48,68,69,39,39,52,51,29,49,62,52,50,76,73,45,97,70,83,87,84,92,69,53,70,44,54,81,68,50,31,67,98,57,83,66,95,63,89,71,73,30,70,75,33,49,73,73,76,102

Nearest PDB structures (foldseek):
  5wab-assembly1_A  TM=9.020E-01  e=5.626E-04  Bifidobacterium adolescentis ATCC 15703

Organism: NCBI:txid221953

InterPro domains:
  IPR036881 Glycoside hydrolase family 3 C-terminal domain superfamily [G3DSA:3.40.50.1700] (1-91)